Protein AF-A0A2D5H7J2-F1 (afdb_monomer_lite)

pLDDT: mean 92.96, std 7.3, range [55.19, 98.56]

Sequence (79 aa):
MDITLAASLLALLAVASMGAGIWLLLHLTALTAAFRGNADLVASPRQPRASRTQVLAALAIFNIGWIGSLVIWSIAIGA

Radius of gyration: 15.72 Å; chains: 1; bounding box: 31×20×45 Å

Structure (mmCIF, N/CA/C/O backbone):
data_AF-A0A2D5H7J2-F1
#
_entry.id   AF-A0A2D5H7J2-F1
#
loop_
_atom_site.group_PDB
_atom_site.id
_atom_site.type_symbol
_atom_site.label_atom_id
_atom_site.label_alt_id
_atom_site.label_comp_id
_atom_site.label_asym_id
_atom_site.label_entity_id
_atom_site.label_seq_id
_atom_site.pdbx_PDB_ins_code
_atom_site.Cartn_x
_atom_site.Cartn_y
_atom_site.Cartn_z
_atom_site.occupancy
_atom_site.B_iso_or_equiv
_atom_site.auth_seq_id
_atom_site.auth_comp_id
_atom_site.auth_asym_id
_atom_site.auth_atom_id
_atom_site.pdbx_PDB_model_num
ATOM 1 N N . MET A 1 1 ? 8.860 -0.486 -24.187 1.00 65.69 1 MET A N 1
ATOM 2 C CA . MET A 1 1 ? 8.639 0.645 -23.265 1.00 65.69 1 MET A CA 1
ATOM 3 C C . MET A 1 1 ? 9.863 1.528 -23.355 1.00 65.69 1 MET A C 1
ATOM 5 O O . MET A 1 1 ? 10.964 0.999 -23.279 1.00 65.69 1 MET A O 1
ATOM 9 N N . ASP A 1 2 ? 9.691 2.814 -23.624 1.00 87.75 2 ASP A N 1
ATOM 10 C CA . ASP A 1 2 ? 10.787 3.778 -23.596 1.00 87.75 2 ASP A CA 1
ATOM 11 C C . ASP A 1 2 ? 11.297 3.960 -22.160 1.00 87.75 2 ASP A C 1
ATOM 13 O O . ASP A 1 2 ? 10.542 3.856 -21.189 1.00 87.75 2 ASP A O 1
ATOM 17 N N . ILE A 1 3 ? 12.602 4.196 -22.021 1.00 87.44 3 ILE A N 1
ATOM 18 C CA . ILE A 1 3 ? 13.265 4.272 -20.712 1.00 87.44 3 ILE A CA 1
ATOM 19 C C . ILE A 1 3 ? 12.708 5.412 -19.849 1.00 87.44 3 ILE A C 1
ATOM 21 O O . ILE A 1 3 ? 12.598 5.278 -18.631 1.00 87.44 3 ILE A O 1
ATOM 25 N N . THR A 1 4 ? 12.302 6.514 -20.480 1.00 92.69 4 THR A N 1
ATOM 26 C CA . THR A 1 4 ? 11.723 7.671 -19.800 1.00 92.69 4 THR A CA 1
ATOM 27 C C . THR A 1 4 ? 10.344 7.341 -19.235 1.00 92.69 4 THR A C 1
ATOM 29 O O . THR A 1 4 ? 10.126 7.562 -18.047 1.00 92.69 4 THR A O 1
ATOM 32 N N . LEU A 1 5 ? 9.446 6.735 -20.020 1.00 90.88 5 LEU A N 1
ATOM 33 C CA . LEU A 1 5 ? 8.148 6.264 -19.527 1.00 90.88 5 LEU A CA 1
ATOM 34 C C . LEU A 1 5 ? 8.289 5.242 -18.399 1.00 90.88 5 LEU A C 1
ATOM 36 O O . LEU A 1 5 ? 7.572 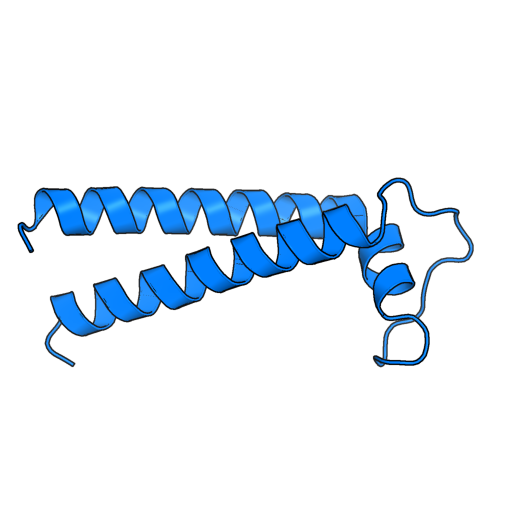5.341 -17.406 1.00 90.88 5 LEU A O 1
ATOM 40 N N . ALA A 1 6 ? 9.222 4.292 -18.523 1.00 91.38 6 ALA A N 1
ATOM 41 C CA . ALA A 1 6 ? 9.500 3.309 -17.477 1.00 91.38 6 ALA A CA 1
ATOM 42 C C . ALA A 1 6 ? 9.884 3.990 -16.154 1.00 91.38 6 ALA A C 1
ATOM 44 O O . ALA A 1 6 ? 9.311 3.689 -15.106 1.00 91.38 6 ALA A O 1
ATOM 45 N N . ALA A 1 7 ? 10.816 4.946 -16.212 1.00 93.44 7 ALA A N 1
ATOM 46 C CA . ALA A 1 7 ? 11.277 5.693 -15.048 1.00 93.44 7 ALA A CA 1
ATOM 47 C C . ALA A 1 7 ? 10.169 6.571 -14.446 1.00 93.44 7 ALA A C 1
ATOM 49 O O . ALA A 1 7 ? 9.987 6.580 -13.228 1.00 93.44 7 ALA A O 1
ATOM 50 N N . SER A 1 8 ? 9.395 7.277 -15.277 1.00 95.69 8 SER A N 1
ATOM 51 C CA . SER A 1 8 ? 8.280 8.112 -14.817 1.00 95.69 8 SER A CA 1
ATOM 52 C C . SER A 1 8 ? 7.169 7.287 -14.168 1.00 95.69 8 SER A C 1
ATOM 54 O O . SER A 1 8 ? 6.652 7.675 -13.120 1.00 95.69 8 SER A O 1
ATOM 56 N N . LEU A 1 9 ? 6.821 6.135 -14.746 1.00 95.69 9 LEU A N 1
ATOM 57 C CA . LEU A 1 9 ? 5.802 5.245 -14.194 1.00 95.69 9 LEU A CA 1
ATOM 58 C C . LEU A 1 9 ? 6.265 4.617 -12.876 1.00 95.69 9 LEU A C 1
ATOM 60 O O . LEU A 1 9 ? 5.497 4.587 -11.916 1.00 95.69 9 LEU A O 1
ATOM 64 N N . LEU A 1 10 ? 7.524 4.177 -12.801 1.00 96.06 10 LEU A N 1
ATOM 65 C CA . LEU A 1 10 ? 8.118 3.665 -11.566 1.00 96.06 10 LEU A CA 1
ATOM 66 C C . LEU A 1 10 ? 8.113 4.736 -10.469 1.00 96.06 10 LEU A C 1
ATOM 68 O O . LEU A 1 10 ? 7.687 4.457 -9.351 1.00 96.06 10 LEU A O 1
ATOM 72 N N . ALA A 1 11 ? 8.509 5.972 -10.787 1.00 96.56 11 ALA A N 1
ATOM 73 C CA . ALA A 1 11 ? 8.474 7.079 -9.835 1.00 96.56 11 ALA A CA 1
ATOM 74 C C . ALA A 1 11 ? 7.048 7.353 -9.328 1.00 96.56 11 ALA A C 1
ATOM 76 O O . ALA A 1 11 ? 6.840 7.501 -8.124 1.00 96.56 11 ALA A O 1
ATOM 77 N N . LEU A 1 12 ? 6.053 7.365 -10.222 1.00 98.00 12 LEU A N 1
ATOM 78 C CA . LEU A 1 12 ? 4.654 7.576 -9.852 1.00 98.00 12 LEU A CA 1
ATOM 79 C C . LEU A 1 12 ? 4.129 6.461 -8.937 1.00 98.00 12 LEU A C 1
ATOM 81 O O . LEU A 1 12 ? 3.503 6.746 -7.916 1.00 98.00 12 LEU A O 1
ATOM 85 N N . LEU A 1 13 ? 4.401 5.200 -9.279 1.00 98.00 13 LEU A N 1
ATOM 86 C CA . LEU A 1 13 ? 3.985 4.041 -8.489 1.00 98.00 13 LEU A CA 1
ATOM 87 C C . LEU A 1 13 ? 4.661 4.009 -7.116 1.00 98.00 13 LEU A C 1
ATOM 89 O O . LEU A 1 13 ? 3.997 3.724 -6.117 1.00 98.00 13 LEU A O 1
ATOM 93 N N . ALA A 1 14 ? 5.947 4.358 -7.047 1.00 97.12 14 ALA A N 1
ATOM 94 C CA . ALA A 1 14 ? 6.682 4.468 -5.794 1.00 97.12 14 ALA A CA 1
ATOM 95 C C . ALA A 1 14 ? 6.099 5.569 -4.896 1.00 97.12 14 ALA A C 1
ATOM 97 O O . ALA A 1 14 ? 5.826 5.319 -3.722 1.00 97.12 14 ALA A O 1
ATOM 98 N N . VAL A 1 15 ? 5.834 6.762 -5.441 1.00 98.38 15 VAL A N 1
ATOM 99 C CA . VAL A 1 15 ? 5.224 7.874 -4.691 1.00 98.38 15 VAL A CA 1
ATOM 100 C C . VAL A 1 15 ? 3.815 7.516 -4.220 1.00 98.38 15 VAL A C 1
ATOM 102 O O . VAL A 1 15 ? 3.484 7.758 -3.059 1.00 98.38 15 VAL A O 1
ATOM 105 N N . ALA A 1 16 ? 2.996 6.901 -5.077 1.00 98.31 16 ALA A N 1
ATOM 106 C CA . ALA A 1 16 ? 1.652 6.461 -4.715 1.00 98.31 16 ALA A CA 1
ATOM 107 C C . ALA A 1 16 ? 1.682 5.402 -3.602 1.00 98.31 16 ALA A C 1
ATOM 109 O O . ALA A 1 16 ? 0.939 5.516 -2.625 1.00 98.31 16 ALA A O 1
ATOM 110 N N . SER A 1 17 ? 2.578 4.415 -3.711 1.00 98.38 17 SER A N 1
ATOM 111 C CA . SER A 1 17 ? 2.777 3.394 -2.682 1.00 98.38 17 SER A CA 1
ATOM 112 C C . SER A 1 17 ? 3.214 4.017 -1.361 1.00 98.38 17 SER A C 1
ATOM 114 O O . SER A 1 17 ? 2.603 3.772 -0.323 1.00 98.38 17 SER A O 1
ATOM 116 N N . MET A 1 18 ? 4.213 4.900 -1.392 1.00 98.38 18 MET A N 1
ATOM 117 C CA . MET A 1 18 ? 4.739 5.540 -0.191 1.00 98.38 18 MET A CA 1
ATOM 118 C C . MET A 1 18 ? 3.692 6.437 0.478 1.00 98.38 18 MET A C 1
ATOM 120 O O . MET A 1 18 ? 3.503 6.359 1.690 1.00 98.38 18 MET A O 1
ATOM 124 N N . GLY A 1 19 ? 2.943 7.221 -0.303 1.00 98.50 19 GLY A N 1
ATOM 125 C CA . GLY A 1 19 ? 1.837 8.035 0.200 1.00 98.50 19 GLY A CA 1
ATOM 126 C C . GLY A 1 19 ? 0.733 7.192 0.843 1.00 98.50 19 GLY A C 1
ATOM 127 O O . GLY A 1 19 ? 0.292 7.498 1.952 1.00 98.50 19 GLY A O 1
ATOM 128 N N . ALA A 1 20 ? 0.330 6.095 0.198 1.00 98.38 20 ALA A N 1
ATOM 129 C CA . ALA A 1 20 ? -0.660 5.172 0.746 1.00 98.38 20 ALA A CA 1
ATOM 130 C C . ALA A 1 20 ? -0.157 4.467 2.016 1.00 98.38 20 ALA A C 1
ATOM 132 O O . ALA A 1 20 ? -0.892 4.375 2.998 1.00 98.38 20 ALA A O 1
ATOM 133 N N . GLY A 1 21 ? 1.103 4.027 2.034 1.00 98.12 21 GLY A N 1
ATOM 134 C CA . GLY A 1 21 ? 1.745 3.412 3.194 1.00 98.12 21 GLY A CA 1
ATOM 135 C C . GLY A 1 21 ? 1.809 4.359 4.392 1.00 98.12 21 GLY A C 1
ATOM 136 O O . GLY A 1 21 ? 1.369 4.000 5.483 1.00 98.12 21 GLY A O 1
ATOM 137 N N . ILE A 1 22 ? 2.263 5.600 4.188 1.00 98.44 22 ILE A N 1
ATOM 138 C CA . ILE A 1 22 ? 2.264 6.637 5.232 1.00 98.44 22 ILE A CA 1
ATOM 139 C C . ILE A 1 22 ? 0.839 6.877 5.736 1.00 98.44 22 ILE A C 1
ATOM 141 O O . ILE A 1 22 ? 0.606 6.904 6.943 1.00 98.44 22 ILE A O 1
ATOM 145 N N . TRP A 1 23 ? -0.137 7.000 4.835 1.00 98.31 23 TRP A N 1
ATOM 146 C CA . TRP A 1 23 ? -1.529 7.202 5.225 1.00 98.31 23 TRP A CA 1
ATOM 147 C C . TRP A 1 23 ? -2.070 6.040 6.072 1.00 98.31 23 TRP A C 1
ATOM 149 O O . TRP A 1 23 ? -2.721 6.287 7.089 1.00 98.31 23 TRP A O 1
ATOM 159 N N . LEU A 1 24 ? -1.761 4.788 5.712 1.00 97.56 24 LEU A N 1
ATOM 160 C CA . LEU A 1 24 ? -2.130 3.592 6.479 1.00 97.56 24 LEU A CA 1
ATOM 161 C C . LEU A 1 24 ? -1.504 3.597 7.880 1.00 97.56 24 LEU A C 1
ATOM 163 O O . LEU A 1 24 ? -2.193 3.287 8.852 1.00 97.56 24 LEU A O 1
ATOM 167 N N . LEU A 1 25 ? -0.237 4.006 7.998 1.00 96.56 25 LEU A N 1
ATOM 168 C CA . LEU A 1 25 ? 0.455 4.151 9.284 1.00 96.56 25 LEU A CA 1
ATOM 169 C C . LEU A 1 25 ? -0.158 5.259 10.156 1.00 96.56 25 LEU A C 1
ATOM 171 O O . LEU A 1 25 ? -0.281 5.113 11.371 1.00 96.56 25 LEU A O 1
ATOM 175 N N . LEU A 1 26 ? -0.613 6.355 9.553 1.00 96.75 26 LEU A N 1
ATOM 176 C CA . LEU A 1 26 ? -1.338 7.404 10.278 1.00 96.75 26 LEU A CA 1
ATOM 177 C C . LEU A 1 26 ? -2.743 6.949 10.712 1.00 96.75 26 LEU A C 1
ATOM 179 O O . LEU A 1 26 ? -3.295 7.473 11.681 1.00 96.75 26 LEU A O 1
ATOM 183 N N . HIS A 1 27 ? -3.308 5.945 10.036 1.00 95.75 27 HIS A N 1
ATOM 184 C CA . HIS A 1 27 ? -4.642 5.398 10.291 1.00 95.75 27 HIS A CA 1
ATOM 185 C C . HIS A 1 27 ? -4.613 3.963 10.847 1.00 95.75 27 HIS A C 1
ATOM 187 O O . HIS A 1 27 ? -5.561 3.204 10.635 1.00 95.75 27 HIS A O 1
ATOM 193 N N . LEU A 1 28 ? -3.588 3.593 11.628 1.00 94.19 28 LEU A N 1
ATOM 194 C CA . LEU A 1 28 ? -3.439 2.239 12.193 1.00 94.19 28 LEU A CA 1
ATOM 195 C C . LEU A 1 28 ? -4.654 1.758 12.998 1.00 94.19 28 LEU A C 1
ATOM 197 O O . LEU A 1 28 ? -5.014 0.584 12.931 1.00 94.19 28 LEU A O 1
ATOM 201 N N . THR A 1 29 ? -5.337 2.645 13.727 1.00 94.31 29 THR A N 1
ATOM 202 C CA . THR A 1 29 ? -6.579 2.284 14.433 1.00 94.31 29 THR A CA 1
ATOM 203 C C . THR A 1 29 ? -7.661 1.805 13.465 1.00 94.31 29 THR A C 1
ATOM 205 O O . THR A 1 29 ? -8.344 0.822 13.736 1.00 94.31 29 THR A O 1
ATOM 208 N N . ALA A 1 30 ? -7.813 2.478 12.322 1.00 94.81 30 ALA A N 1
ATOM 209 C CA . ALA A 1 30 ? -8.767 2.070 11.297 1.00 94.81 30 ALA A CA 1
ATOM 210 C C . ALA A 1 30 ? -8.296 0.812 10.559 1.00 94.81 30 ALA A C 1
ATOM 212 O O . ALA A 1 30 ? -9.111 -0.068 10.291 1.00 94.81 30 ALA A O 1
ATOM 213 N N . LEU A 1 31 ? -6.990 0.696 10.292 1.00 94.94 31 LEU A N 1
ATOM 214 C CA . LEU A 1 31 ? -6.394 -0.488 9.678 1.00 94.94 31 LEU A CA 1
ATOM 215 C C . LEU A 1 31 ? -6.638 -1.740 10.527 1.00 94.94 31 LEU A C 1
ATOM 217 O O . LEU A 1 31 ? -7.239 -2.698 10.057 1.00 94.94 31 LEU A O 1
ATOM 221 N N . THR A 1 32 ? -6.243 -1.713 11.797 1.00 94.38 32 THR A N 1
ATOM 222 C CA . THR A 1 32 ? -6.444 -2.841 12.720 1.00 94.38 32 THR A CA 1
ATOM 223 C C . THR A 1 32 ? -7.924 -3.166 12.922 1.00 94.38 32 THR A C 1
ATOM 225 O O . T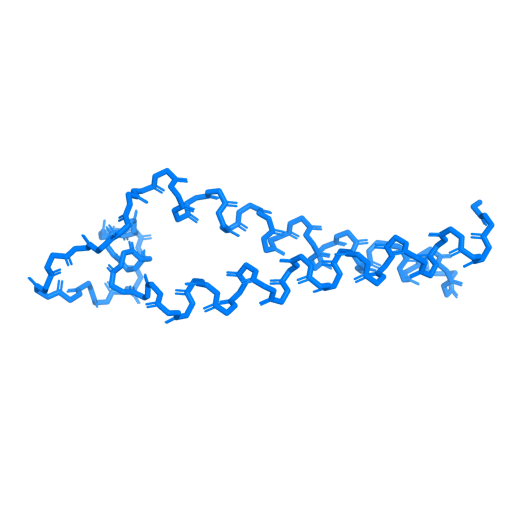HR A 1 32 ? -8.296 -4.336 12.962 1.00 94.38 32 THR A O 1
ATOM 228 N N . ALA A 1 33 ? -8.800 -2.156 12.969 1.00 93.31 33 ALA A N 1
ATOM 229 C CA . ALA A 1 33 ? -10.242 -2.376 13.037 1.00 93.31 33 ALA A CA 1
ATOM 230 C C . ALA A 1 33 ? -10.806 -3.055 11.774 1.00 93.31 33 ALA A C 1
ATOM 232 O O . ALA A 1 33 ? -11.681 -3.911 11.896 1.00 93.31 33 ALA A O 1
ATOM 233 N N . ALA A 1 34 ? -10.299 -2.726 10.580 1.00 93.94 34 ALA A N 1
ATOM 234 C CA . ALA A 1 34 ? -10.740 -3.324 9.316 1.00 93.94 34 ALA A CA 1
ATOM 235 C C . ALA A 1 34 ? -10.466 -4.837 9.225 1.00 93.94 34 ALA A C 1
ATOM 237 O O . ALA A 1 34 ? -11.168 -5.534 8.484 1.00 93.94 34 ALA A O 1
ATOM 238 N N . PHE A 1 35 ? -9.487 -5.320 9.996 1.00 92.94 35 PHE A N 1
ATOM 239 C CA . PHE A 1 35 ? -9.054 -6.717 10.080 1.00 92.94 35 PHE A CA 1
ATOM 240 C C . PHE A 1 35 ? -9.394 -7.386 11.422 1.00 92.94 35 PHE A C 1
ATOM 242 O O . PHE A 1 35 ? -8.899 -8.476 11.710 1.00 92.94 35 PHE A O 1
ATOM 249 N N . ARG A 1 36 ? -10.256 -6.773 12.247 1.00 89.75 36 ARG A N 1
ATOM 250 C CA . ARG A 1 36 ? -10.659 -7.330 13.548 1.00 89.75 36 ARG A CA 1
ATOM 251 C C . ARG A 1 36 ? -11.161 -8.772 13.383 1.00 89.75 36 ARG A C 1
ATOM 253 O O . ARG A 1 36 ? -12.058 -9.029 12.582 1.00 89.75 36 ARG A O 1
ATOM 260 N N . GLY A 1 37 ? -10.561 -9.698 14.133 1.00 88.56 37 GLY A N 1
ATOM 261 C CA . GLY A 1 37 ? -10.900 -11.128 14.116 1.00 88.56 37 GLY A CA 1
ATOM 262 C C . GLY A 1 37 ? -10.413 -11.916 12.892 1.00 88.56 37 GLY A C 1
ATOM 263 O O . GLY A 1 37 ? -10.637 -13.116 12.842 1.00 88.56 37 GLY A O 1
ATOM 264 N N . ASN A 1 38 ? -9.755 -11.271 11.923 1.00 90.00 38 ASN A N 1
ATOM 265 C CA . ASN A 1 38 ? -9.248 -11.908 10.698 1.00 90.00 38 ASN A CA 1
ATOM 266 C C . ASN A 1 38 ? -7.717 -11.851 10.576 1.00 90.00 38 ASN A C 1
ATOM 268 O O . ASN A 1 38 ? -7.149 -12.426 9.653 1.00 90.00 38 ASN A O 1
ATOM 272 N N . ALA A 1 39 ? -7.050 -11.135 11.477 1.00 87.31 39 ALA A N 1
ATOM 273 C CA . ALA A 1 39 ? -5.602 -11.021 11.539 1.00 87.31 39 ALA A CA 1
ATOM 274 C C . ALA A 1 39 ? -5.153 -10.978 13.002 1.00 87.31 39 ALA A C 1
ATOM 276 O O . ALA A 1 39 ? -5.939 -10.605 13.879 1.00 87.31 39 ALA A O 1
ATOM 277 N N . ASP A 1 40 ? -3.883 -11.302 13.245 1.00 88.62 40 ASP A N 1
ATOM 278 C CA . ASP A 1 40 ? -3.234 -11.159 14.553 1.00 88.62 40 ASP A CA 1
ATOM 279 C C . ASP A 1 40 ? -2.919 -9.681 14.842 1.00 88.62 40 ASP A C 1
ATOM 281 O O . ASP A 1 40 ? -1.777 -9.227 14.864 1.00 88.62 40 ASP A O 1
ATOM 285 N N . LEU A 1 41 ? -3.982 -8.881 14.939 1.00 86.69 41 LEU A N 1
ATOM 286 C CA . LEU A 1 41 ? -3.938 -7.445 15.164 1.00 86.69 41 LEU A CA 1
ATOM 287 C C . LEU A 1 41 ? -4.852 -7.094 16.334 1.00 86.69 41 LEU A C 1
ATOM 289 O O . LEU A 1 41 ? -6.067 -7.311 16.295 1.00 86.69 41 LEU A O 1
ATOM 293 N N . VAL A 1 42 ? -4.279 -6.468 17.361 1.00 86.62 42 VAL A N 1
ATOM 294 C CA . VAL A 1 42 ? -5.048 -5.932 18.486 1.00 86.62 42 VAL A CA 1
ATOM 295 C C . VAL A 1 42 ? -5.627 -4.580 18.084 1.00 86.62 42 VAL A C 1
ATOM 297 O O . VAL A 1 42 ? -4.948 -3.552 18.090 1.00 86.62 42 VAL A O 1
ATOM 300 N N . ALA A 1 43 ? -6.903 -4.576 17.708 1.00 83.56 43 ALA A N 1
ATOM 301 C CA . ALA A 1 43 ? -7.605 -3.346 17.373 1.00 83.56 43 ALA A CA 1
ATOM 302 C C . ALA A 1 43 ? -7.756 -2.447 18.611 1.00 83.56 43 ALA A C 1
ATOM 304 O O . ALA A 1 43 ? -8.242 -2.884 19.658 1.00 83.56 43 ALA A O 1
ATOM 305 N N . SER A 1 44 ? -7.379 -1.172 18.474 1.00 84.94 44 SER A N 1
ATOM 306 C CA . SER A 1 44 ? -7.506 -0.194 19.559 1.00 84.94 44 SER A CA 1
ATOM 307 C C . SER A 1 44 ? -8.971 -0.061 20.017 1.00 84.94 44 SER A C 1
ATOM 309 O O . SER A 1 44 ? -9.880 -0.139 19.186 1.00 84.94 44 SER A O 1
ATOM 311 N N . PRO A 1 45 ? -9.227 0.209 21.311 1.00 83.81 45 PRO A N 1
ATOM 312 C CA . PRO A 1 45 ? -10.560 0.567 21.798 1.00 83.81 45 PRO A CA 1
ATOM 313 C C . PRO A 1 45 ? -11.075 1.906 21.243 1.00 83.81 45 PRO A C 1
ATOM 315 O O . PRO A 1 45 ? -12.262 2.204 21.353 1.00 83.81 45 PRO A O 1
ATOM 318 N N . ARG A 1 46 ? -10.193 2.742 20.674 1.00 89.12 46 ARG A N 1
ATOM 319 C CA . ARG A 1 46 ? -10.565 4.035 20.085 1.00 89.12 46 ARG A CA 1
ATOM 320 C C . ARG A 1 46 ? -11.386 3.844 18.810 1.00 89.12 46 ARG A C 1
ATOM 322 O O . ARG A 1 46 ? -11.105 2.953 18.012 1.00 89.12 46 ARG A O 1
ATOM 329 N N . GLN A 1 47 ? -12.343 4.744 18.580 1.00 87.00 47 GLN A N 1
ATOM 330 C CA . GLN A 1 47 ? -13.093 4.754 17.326 1.00 87.00 47 GLN A CA 1
ATOM 331 C C . GLN A 1 47 ? -12.167 5.032 16.122 1.00 87.00 47 GLN A C 1
ATOM 333 O O . GLN A 1 47 ? -11.350 5.960 16.174 1.00 87.00 47 GLN A O 1
ATOM 338 N N . PRO A 1 48 ? -12.288 4.255 15.029 1.00 90.25 48 PRO A N 1
ATOM 339 C CA . PRO A 1 48 ? -11.615 4.528 13.764 1.00 90.25 48 PRO 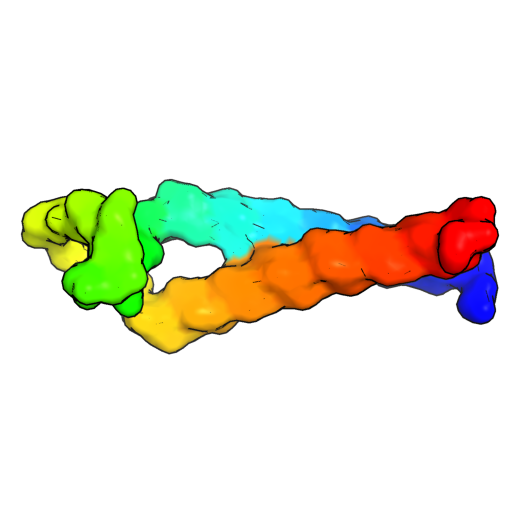A CA 1
ATOM 340 C C . PRO A 1 48 ? -11.955 5.914 13.211 1.00 90.25 48 PRO A C 1
ATOM 342 O O . PRO A 1 48 ? -13.118 6.299 13.163 1.00 90.25 48 PRO A O 1
ATOM 345 N N . ARG A 1 49 ? -10.938 6.641 12.733 1.00 91.00 49 ARG A N 1
ATOM 346 C CA . ARG A 1 49 ? -11.113 7.946 12.061 1.00 91.00 49 ARG A CA 1
ATOM 347 C C . ARG A 1 49 ? -11.323 7.824 10.547 1.00 91.00 49 ARG A C 1
ATOM 349 O O . ARG A 1 49 ? -11.608 8.820 9.896 1.00 91.00 49 ARG A O 1
ATOM 356 N N . ALA A 1 50 ? -11.166 6.620 9.997 1.00 94.31 50 ALA A N 1
ATOM 357 C CA . ALA A 1 50 ? -11.372 6.311 8.588 1.00 94.31 50 ALA A CA 1
ATOM 358 C C . ALA A 1 50 ? -12.265 5.076 8.437 1.00 94.31 50 ALA A C 1
ATOM 360 O O . ALA A 1 50 ? -12.274 4.186 9.291 1.00 94.31 50 ALA A O 1
ATOM 361 N N . SER A 1 51 ? -13.011 5.034 7.338 1.00 95.69 51 SER A N 1
ATOM 362 C CA . SER A 1 51 ? -13.898 3.921 7.001 1.00 95.69 51 SER A CA 1
ATOM 363 C C . SER A 1 51 ? -13.121 2.696 6.508 1.00 95.69 51 SER A C 1
ATOM 365 O O . SER A 1 51 ? -12.016 2.806 5.971 1.00 95.69 51 SER A O 1
ATOM 367 N N . ARG A 1 52 ? -13.737 1.511 6.616 1.00 94.75 52 ARG A N 1
ATOM 368 C CA . ARG A 1 52 ? -13.167 0.259 6.089 1.00 94.75 52 ARG A CA 1
ATOM 369 C C . ARG A 1 52 ? -12.849 0.360 4.595 1.00 94.75 52 ARG A C 1
ATOM 371 O O . ARG A 1 52 ? -11.798 -0.101 4.169 1.00 94.75 52 ARG A O 1
ATOM 378 N N . THR A 1 53 ? -13.713 1.003 3.810 1.00 96.81 53 THR A N 1
ATOM 379 C CA . THR A 1 53 ? -13.503 1.193 2.367 1.00 96.81 53 THR A CA 1
ATOM 380 C C . THR A 1 53 ? -12.264 2.037 2.071 1.00 96.81 53 THR A C 1
ATOM 382 O O . THR A 1 53 ? -11.496 1.678 1.186 1.00 96.81 53 THR A O 1
ATOM 385 N N . GLN A 1 54 ? -12.013 3.106 2.837 1.00 97.62 54 GLN A N 1
ATOM 386 C CA . GLN A 1 54 ? -10.797 3.916 2.680 1.00 97.62 54 GLN A CA 1
ATOM 387 C C . GLN A 1 54 ? -9.534 3.115 3.002 1.00 97.62 54 GLN A C 1
ATOM 389 O O . GLN A 1 54 ? -8.554 3.206 2.269 1.00 97.62 54 GLN A O 1
ATOM 394 N N . VAL A 1 55 ? -9.570 2.295 4.057 1.00 97.44 55 VAL A N 1
ATOM 395 C CA . VAL A 1 55 ? -8.457 1.399 4.402 1.00 97.44 55 VAL A CA 1
ATOM 396 C C . VAL A 1 55 ? -8.183 0.412 3.269 1.00 97.44 55 VAL A C 1
ATOM 398 O O . VAL A 1 55 ? -7.037 0.270 2.857 1.00 97.44 55 VAL A O 1
ATOM 401 N N . LEU A 1 56 ? -9.220 -0.242 2.736 1.00 97.62 56 LEU A N 1
ATOM 402 C CA . LEU A 1 56 ? -9.068 -1.197 1.635 1.00 97.62 56 LEU A CA 1
ATOM 403 C C . LEU A 1 56 ? -8.563 -0.522 0.353 1.00 97.62 56 LEU A C 1
ATOM 405 O O . LEU A 1 56 ? -7.709 -1.083 -0.326 1.00 97.62 56 LEU A O 1
ATOM 409 N N . ALA A 1 57 ? -9.033 0.690 0.048 1.00 98.12 57 ALA A N 1
ATOM 410 C CA . ALA A 1 57 ? -8.544 1.470 -1.086 1.00 98.12 57 ALA A CA 1
ATOM 411 C C . ALA A 1 57 ? -7.062 1.841 -0.923 1.00 98.12 57 ALA A C 1
ATOM 413 O O . ALA A 1 57 ? -6.273 1.620 -1.837 1.00 98.12 57 ALA A O 1
ATOM 414 N N . ALA A 1 58 ? -6.658 2.338 0.250 1.00 98.06 58 ALA A N 1
ATOM 415 C CA . ALA A 1 58 ? -5.259 2.647 0.535 1.00 98.06 58 ALA A CA 1
ATOM 416 C C . ALA A 1 58 ? -4.377 1.390 0.475 1.00 98.06 58 ALA A C 1
ATOM 418 O O . ALA A 1 58 ? -3.280 1.433 -0.075 1.00 98.06 58 ALA A O 1
ATOM 419 N N . LEU A 1 59 ? -4.873 0.249 0.962 1.00 97.81 59 LEU A N 1
ATOM 420 C CA . LEU A 1 59 ? -4.169 -1.028 0.873 1.00 97.81 59 LEU A CA 1
ATOM 421 C C . LEU A 1 59 ? -4.020 -1.502 -0.580 1.00 97.81 59 LEU A C 1
ATOM 423 O O . LEU A 1 59 ? -2.960 -2.003 -0.950 1.00 97.81 59 LEU A O 1
ATOM 427 N N . ALA A 1 60 ? -5.045 -1.318 -1.414 1.00 98.31 60 ALA A N 1
ATOM 428 C CA . ALA A 1 60 ? -4.971 -1.620 -2.840 1.00 98.31 60 ALA A CA 1
ATOM 429 C C . ALA A 1 60 ? -3.948 -0.722 -3.552 1.00 98.31 60 ALA A C 1
ATOM 431 O O . ALA A 1 60 ? -3.103 -1.238 -4.275 1.00 98.31 60 ALA A O 1
ATOM 432 N N . ILE A 1 61 ? -3.965 0.593 -3.300 1.00 98.56 61 ILE A N 1
ATOM 433 C CA . ILE A 1 61 ? -2.999 1.546 -3.876 1.00 98.56 61 ILE A CA 1
ATOM 434 C C . ILE A 1 61 ? -1.572 1.196 -3.451 1.00 98.56 61 ILE A C 1
ATOM 436 O O . ILE A 1 61 ? -0.683 1.144 -4.297 1.00 98.56 61 ILE A O 1
ATOM 440 N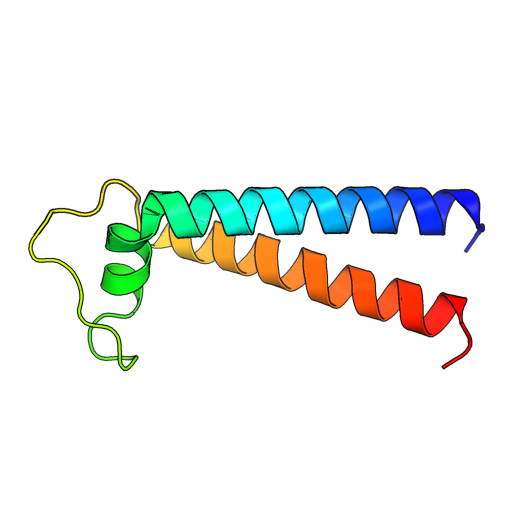 N . PHE A 1 62 ? -1.360 0.909 -2.162 1.00 98.44 62 PHE A N 1
ATOM 441 C CA . PHE A 1 62 ? -0.068 0.467 -1.645 1.00 98.44 62 PHE A CA 1
ATOM 442 C C . PHE A 1 62 ? 0.433 -0.765 -2.408 1.00 98.44 62 PHE A C 1
ATOM 444 O O . PHE A 1 62 ? 1.533 -0.740 -2.961 1.00 98.44 62 PHE A O 1
ATOM 451 N N . ASN A 1 63 ? -0.401 -1.808 -2.508 1.00 98.44 63 ASN A N 1
ATOM 452 C CA . ASN A 1 63 ? -0.032 -3.057 -3.174 1.00 98.44 63 ASN A CA 1
ATOM 453 C C . ASN A 1 63 ? 0.220 -2.893 -4.672 1.00 98.44 63 ASN A C 1
ATOM 455 O O . ASN A 1 63 ? 1.254 -3.335 -5.163 1.00 98.44 63 ASN A O 1
ATOM 459 N N . ILE A 1 64 ? -0.671 -2.213 -5.391 1.00 98.25 64 ILE A N 1
ATOM 460 C CA . ILE A 1 64 ? -0.494 -1.933 -6.821 1.00 98.25 64 ILE A CA 1
ATOM 461 C C . ILE A 1 64 ? 0.791 -1.132 -7.052 1.00 98.25 64 ILE A C 1
ATOM 463 O O . ILE A 1 64 ? 1.540 -1.433 -7.978 1.00 98.25 64 ILE A O 1
ATOM 467 N N . GLY A 1 65 ? 1.075 -0.149 -6.195 1.00 98.12 65 GLY A N 1
ATOM 468 C CA . GLY A 1 65 ? 2.257 0.692 -6.313 1.00 98.12 65 GLY A CA 1
ATOM 469 C C . GLY A 1 65 ? 3.561 -0.096 -6.169 1.00 98.12 65 GLY A C 1
ATOM 470 O O . GLY A 1 65 ? 4.411 -0.031 -7.057 1.00 98.12 65 GLY A O 1
ATOM 471 N N . TRP A 1 66 ? 3.737 -0.877 -5.095 1.00 97.69 66 TRP A N 1
ATOM 472 C CA . TRP A 1 66 ? 5.002 -1.605 -4.902 1.00 97.69 66 TRP A CA 1
ATOM 473 C C . TRP A 1 66 ? 5.142 -2.805 -5.851 1.00 97.69 66 TRP A C 1
ATOM 475 O O . TRP A 1 66 ? 6.215 -2.990 -6.423 1.00 97.69 66 TRP A O 1
ATOM 485 N N . ILE A 1 67 ? 4.070 -3.572 -6.092 1.00 98.06 67 ILE A N 1
ATOM 486 C CA . ILE A 1 67 ? 4.097 -4.717 -7.020 1.00 98.06 67 ILE A CA 1
ATOM 487 C C . ILE A 1 67 ? 4.349 -4.2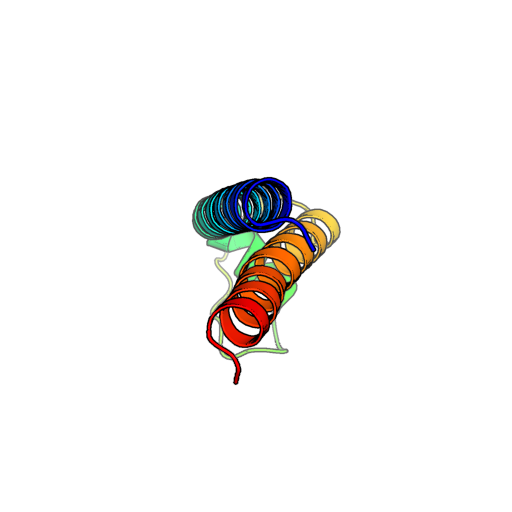26 -8.445 1.00 98.06 67 ILE A C 1
ATOM 489 O O . ILE A 1 67 ? 5.215 -4.758 -9.135 1.00 98.06 67 ILE A O 1
ATOM 493 N N . GLY A 1 68 ? 3.639 -3.182 -8.881 1.00 96.81 68 GLY A N 1
ATOM 494 C CA . GLY A 1 68 ? 3.841 -2.585 -10.199 1.00 96.81 68 GLY A CA 1
ATOM 495 C C . GLY A 1 68 ? 5.265 -2.058 -10.381 1.00 96.81 68 GLY A C 1
ATOM 496 O O . GLY A 1 68 ? 5.871 -2.282 -11.427 1.00 96.81 68 GLY A O 1
ATOM 497 N N . SER A 1 69 ? 5.830 -1.431 -9.343 1.00 96.62 69 SER A N 1
ATOM 498 C CA . SER A 1 69 ? 7.230 -0.985 -9.349 1.00 96.62 69 SER A CA 1
ATOM 499 C C . SER A 1 69 ? 8.199 -2.151 -9.545 1.00 96.62 69 SER A C 1
ATOM 501 O O . SER A 1 69 ? 9.104 -2.048 -10.370 1.00 96.62 69 SER A O 1
ATOM 503 N N . LEU A 1 70 ? 7.989 -3.273 -8.846 1.00 95.50 70 LEU A N 1
ATOM 504 C CA . LEU A 1 70 ? 8.815 -4.470 -9.017 1.00 95.50 70 LEU A CA 1
ATOM 505 C C . LEU A 1 70 ? 8.692 -5.061 -10.419 1.00 95.50 70 LEU A C 1
ATOM 507 O O . LEU A 1 70 ? 9.712 -5.377 -11.014 1.00 95.50 70 LEU A O 1
ATOM 511 N N . VAL A 1 71 ? 7.481 -5.161 -10.970 1.00 95.44 71 VAL A N 1
ATOM 512 C CA . VAL A 1 71 ? 7.271 -5.683 -12.332 1.00 95.44 71 VAL A CA 1
ATOM 513 C C . VAL A 1 71 ? 8.030 -4.844 -13.361 1.00 95.44 71 VAL A C 1
ATOM 515 O O . VAL A 1 71 ? 8.749 -5.393 -14.193 1.00 95.44 71 VAL A O 1
ATOM 518 N N . ILE A 1 72 ? 7.918 -3.514 -13.291 1.00 94.06 72 ILE A N 1
ATOM 519 C CA . ILE A 1 72 ? 8.639 -2.609 -14.199 1.00 94.06 72 ILE A CA 1
ATOM 520 C C . ILE A 1 72 ? 10.149 -2.771 -14.035 1.00 94.06 72 ILE A C 1
ATOM 522 O O . ILE A 1 72 ? 10.870 -2.841 -15.029 1.00 94.06 72 ILE A O 1
ATOM 526 N N . TRP A 1 73 ? 10.622 -2.839 -12.793 1.00 92.06 73 TRP A N 1
ATOM 527 C CA . TRP A 1 73 ? 12.038 -2.987 -12.482 1.00 92.06 73 TRP A CA 1
ATOM 528 C C . TRP A 1 73 ? 12.610 -4.323 -12.978 1.00 92.06 73 TRP A C 1
ATOM 530 O O . TRP A 1 73 ? 13.667 -4.331 -13.606 1.00 92.06 73 TRP A O 1
ATOM 540 N N . SER A 1 74 ? 11.887 -5.430 -12.788 1.00 92.44 74 SER A N 1
ATOM 541 C CA . SER A 1 74 ? 12.255 -6.757 -13.295 1.00 92.44 74 SER A CA 1
ATOM 542 C C . SER A 1 74 ? 12.373 -6.767 -14.817 1.00 92.44 74 SER A C 1
ATOM 544 O O . SER A 1 74 ? 13.395 -7.196 -15.345 1.00 92.44 74 SER A O 1
ATOM 546 N N . ILE A 1 75 ? 11.387 -6.200 -15.521 1.00 91.12 75 ILE A N 1
ATOM 547 C CA . ILE A 1 75 ? 11.423 -6.088 -16.986 1.00 91.12 75 ILE A CA 1
ATOM 548 C C . ILE A 1 75 ? 12.595 -5.202 -17.439 1.00 91.12 75 ILE A C 1
ATOM 550 O O . ILE A 1 75 ? 13.252 -5.509 -18.430 1.00 91.12 75 ILE A O 1
ATOM 554 N N . ALA A 1 76 ? 12.877 -4.108 -16.723 1.00 87.19 76 ALA A N 1
ATOM 555 C CA . ALA A 1 76 ? 13.950 -3.176 -17.072 1.00 87.19 76 ALA A CA 1
ATOM 556 C C . ALA A 1 76 ? 15.358 -3.772 -16.896 1.00 87.19 76 ALA A C 1
ATOM 558 O O . ALA A 1 76 ? 16.254 -3.432 -17.666 1.00 87.19 76 ALA A O 1
ATOM 559 N N . ILE A 1 77 ? 15.559 -4.650 -15.907 1.00 85.38 77 ILE A N 1
ATOM 560 C CA .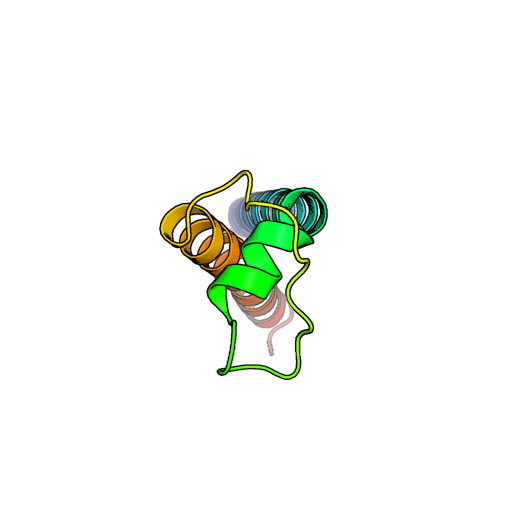 ILE A 1 77 ? 16.843 -5.332 -15.657 1.00 85.38 77 ILE A CA 1
ATOM 561 C C . ILE A 1 77 ? 16.980 -6.630 -16.479 1.00 85.38 77 ILE A C 1
ATOM 563 O O . ILE A 1 77 ? 18.082 -7.160 -16.602 1.00 85.38 77 ILE A O 1
ATOM 567 N N . GLY A 1 78 ? 15.903 -7.100 -17.117 1.00 69.56 78 GLY A N 1
ATOM 568 C CA . GLY A 1 78 ? 15.913 -8.298 -17.961 1.00 69.56 78 GLY A CA 1
ATOM 569 C C . GLY A 1 78 ? 15.767 -9.607 -17.183 1.00 69.56 78 GLY A C 1
ATOM 570 O O . GLY A 1 78 ? 16.346 -10.614 -17.588 1.00 69.56 78 GLY A O 1
ATOM 571 N N . ALA A 1 79 ? 15.032 -9.574 -16.067 1.00 55.19 79 ALA A N 1
ATOM 572 C CA . ALA A 1 79 ? 14.602 -10.769 -15.339 1.00 55.19 79 ALA A CA 1
ATOM 573 C C . ALA A 1 79 ? 13.380 -11.433 -15.993 1.00 55.19 79 ALA A C 1
ATOM 575 O O . ALA A 1 79 ? 12.542 -10.701 -16.571 1.00 55.19 79 ALA A O 1
#

Secondary structure (DSSP, 8-state):
--HHHHHHHHHHHHHHHHHHHHHHHHTHHHHHHHTTTTSS----SSPPSS-HHHHHHHHHHHHHHHHHHHHHHHHHHT-

Foldseek 3Di:
DDPVVLVVLLVVLQVQLVVLVVVCVVQVLQLLVLCVPPDPGDRDPDDGPDHNVSNVVSVVSNCCSVVVSVVSVCVVVVD